Protein AF-A0A9P1KEX0-F1 (afdb_monomer)

Sequence (94 aa):
MSKTWYAILTTYMILFFATGYINFFSNNYFAKTPENIAQITRDYDSPEKMNWVAELLLEDAQTYQDENNIASQSFNIVLGSIVSFLSATVKQKQ

Radius of gyration: 21.23 Å; Cα contacts (8 Å, |Δi|>4): 50; chains: 1; bounding box: 40×15×69 Å

Solvent-accessible surface area (backbone atoms only — not comparable to full-atom values): 5169 Å² total; per-residue (Å²): 134,58,74,66,54,54,52,55,51,48,54,49,49,54,52,37,52,54,25,42,45,45,44,73,69,63,64,70,67,68,60,66,36,69,67,46,51,50,59,74,37,67,80,52,94,40,73,67,60,30,52,52,53,46,50,53,41,50,51,51,33,49,51,54,49,51,51,38,51,51,23,46,54,51,27,51,53,42,51,53,50,50,53,51,53,52,50,53,55,54,60,74,74,110

Organism: NCBI:txid376219

Structure (mmCIF, N/CA/C/O b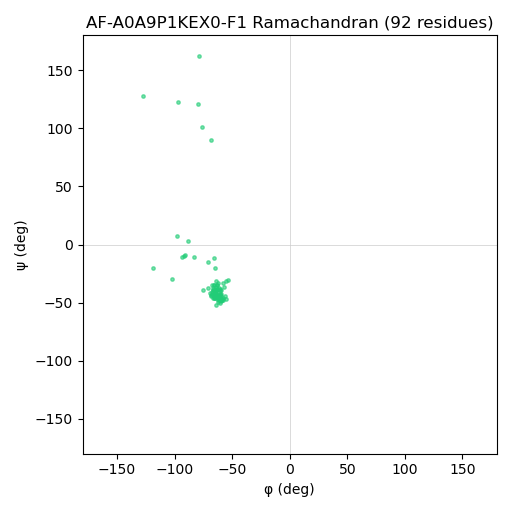ackbone):
data_AF-A0A9P1KEX0-F1
#
_entry.id   AF-A0A9P1KEX0-F1
#
loop_
_atom_site.group_PDB
_atom_site.id
_atom_site.type_symbol
_atom_site.label_atom_id
_atom_site.label_alt_id
_atom_site.label_comp_id
_atom_site.label_asym_id
_atom_site.label_entity_id
_atom_site.label_seq_id
_atom_site.pdbx_PDB_ins_code
_atom_site.Cartn_x
_atom_site.Cartn_y
_atom_site.Cartn_z
_atom_site.occupancy
_atom_site.B_iso_or_equiv
_atom_site.auth_seq_id
_atom_site.auth_comp_id
_atom_site.auth_asym_id
_atom_site.auth_atom_id
_atom_site.pdbx_PDB_model_num
ATOM 1 N N . MET A 1 1 ? -19.681 -2.080 24.278 1.00 72.69 1 MET A N 1
ATOM 2 C CA . MET A 1 1 ? -19.035 -1.115 23.358 1.00 72.69 1 MET A CA 1
ATOM 3 C C . MET A 1 1 ? -20.108 -0.278 22.695 1.00 72.69 1 MET A C 1
ATOM 5 O O . MET A 1 1 ? -21.191 -0.804 22.468 1.00 72.69 1 MET A O 1
ATOM 9 N N 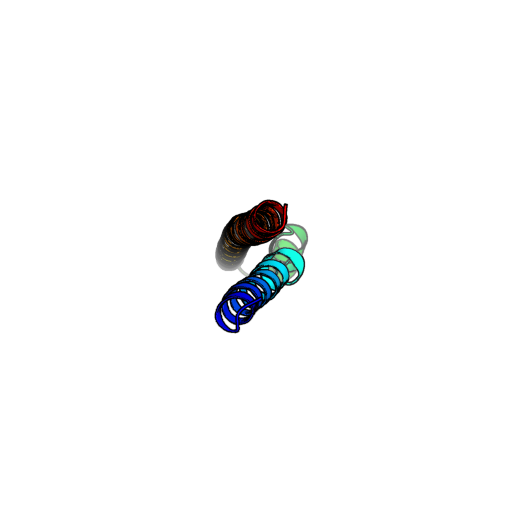. SER A 1 2 ? -19.843 1.001 22.422 1.00 85.88 2 SER A N 1
ATOM 10 C CA . SER A 1 2 ? -20.805 1.894 21.760 1.00 85.88 2 SER A CA 1
ATOM 11 C C . SER A 1 2 ? -20.846 1.662 20.243 1.00 85.88 2 SER A C 1
ATOM 13 O O . SER A 1 2 ? -19.914 1.104 19.667 1.00 85.88 2 SER A O 1
ATOM 15 N N . LYS A 1 3 ? -21.907 2.132 19.573 1.00 89.69 3 LYS A N 1
ATOM 16 C CA . LYS A 1 3 ? -22.004 2.115 18.099 1.00 89.69 3 LYS A CA 1
ATOM 17 C C . LYS A 1 3 ? -20.829 2.855 17.441 1.00 89.69 3 LYS A C 1
ATOM 19 O O . LYS A 1 3 ? -20.294 2.391 16.442 1.00 89.69 3 LYS A O 1
ATOM 24 N N . THR A 1 4 ? -20.378 3.948 18.057 1.00 90.25 4 THR A N 1
ATOM 25 C CA . THR A 1 4 ? -19.208 4.725 17.627 1.00 90.25 4 THR A CA 1
ATOM 26 C C . THR A 1 4 ? -17.925 3.896 17.634 1.00 90.25 4 THR A C 1
ATOM 28 O O . THR A 1 4 ? -17.125 4.011 16.714 1.00 90.25 4 THR A O 1
ATOM 31 N N . TRP A 1 5 ? -17.744 3.013 18.622 1.00 91.19 5 TRP A N 1
ATOM 32 C CA . TRP A 1 5 ? -16.571 2.137 18.695 1.00 91.19 5 TRP A CA 1
ATOM 33 C C . TRP A 1 5 ? -16.492 1.196 17.487 1.00 91.19 5 TRP A C 1
ATOM 35 O O . TRP A 1 5 ? -15.447 1.082 16.852 1.00 91.19 5 TRP A O 1
ATOM 45 N N . TYR A 1 6 ? -17.619 0.572 17.128 1.00 91.06 6 TYR A N 1
ATOM 46 C CA . TYR A 1 6 ? -17.687 -0.308 15.960 1.00 91.06 6 TYR A CA 1
ATOM 47 C C . TYR A 1 6 ? -17.513 0.453 14.646 1.00 91.06 6 TYR A C 1
ATOM 49 O O . TYR A 1 6 ? -16.886 -0.074 13.731 1.00 91.06 6 TYR A O 1
ATOM 57 N N . ALA A 1 7 ? -18.011 1.690 14.554 1.00 93.81 7 ALA A N 1
ATOM 58 C CA . ALA A 1 7 ? -17.787 2.539 13.388 1.00 93.81 7 ALA A CA 1
ATOM 59 C C . ALA A 1 7 ? -16.291 2.844 13.194 1.00 93.81 7 ALA A C 1
ATOM 61 O O . ALA A 1 7 ? -15.768 2.638 12.103 1.00 93.81 7 ALA A O 1
ATOM 62 N N . ILE A 1 8 ? -15.587 3.241 14.263 1.00 92.25 8 ILE A N 1
ATOM 63 C CA . ILE A 1 8 ? -14.139 3.504 14.228 1.00 92.25 8 ILE A CA 1
ATOM 64 C C . ILE A 1 8 ? -13.366 2.242 13.827 1.00 92.25 8 ILE A C 1
ATOM 66 O O . ILE A 1 8 ? -12.529 2.295 12.927 1.00 92.25 8 ILE A O 1
ATOM 70 N N . LEU A 1 9 ? -13.678 1.095 14.444 1.00 92.69 9 LEU A N 1
ATOM 71 C CA . LEU A 1 9 ? -13.035 -0.172 14.095 1.00 92.69 9 LEU A CA 1
ATOM 72 C C . LEU A 1 9 ? -13.267 -0.529 12.622 1.00 92.69 9 LEU A C 1
ATOM 74 O O . LEU A 1 9 ? -12.329 -0.912 11.934 1.00 92.69 9 LEU A O 1
ATOM 78 N N . THR A 1 10 ? -14.496 -0.376 12.129 1.00 94.25 10 THR A N 1
ATOM 79 C CA . THR A 1 10 ? -14.843 -0.692 10.735 1.00 94.25 10 THR A CA 1
ATOM 80 C C . THR A 1 10 ? -14.049 0.172 9.760 1.00 94.25 10 THR A C 1
ATOM 82 O O . THR A 1 10 ? -13.484 -0.362 8.809 1.00 94.25 10 THR A O 1
ATOM 85 N N . THR A 1 11 ? -13.926 1.477 10.021 1.00 94.62 11 THR A N 1
ATOM 86 C CA . THR A 1 11 ? -13.095 2.377 9.208 1.00 94.62 11 THR A CA 1
ATOM 87 C C . THR A 1 11 ? -11.645 1.909 9.167 1.00 94.62 11 THR A C 1
ATOM 89 O O . THR A 1 11 ? -11.062 1.819 8.086 1.00 94.62 11 THR A O 1
ATOM 92 N N . TYR A 1 12 ? -11.066 1.549 10.316 1.00 93.94 12 TYR A N 1
ATOM 93 C CA . TYR A 1 12 ? -9.701 1.034 10.338 1.00 93.94 12 TYR A CA 1
ATOM 94 C C . TYR A 1 12 ? -9.553 -0.293 9.593 1.00 93.94 12 TYR A C 1
ATOM 96 O O . TYR A 1 12 ? -8.569 -0.465 8.880 1.00 93.94 12 TYR A O 1
ATOM 104 N N . MET A 1 13 ? -10.522 -1.205 9.698 1.00 94.81 13 MET A N 1
ATOM 105 C CA . MET A 1 13 ? -10.486 -2.471 8.960 1.00 94.81 13 MET A CA 1
ATOM 106 C C . MET A 1 13 ? -10.545 -2.245 7.446 1.00 94.81 13 MET A C 1
ATOM 108 O O . MET A 1 13 ? -9.780 -2.869 6.716 1.00 94.81 13 MET A O 1
ATOM 112 N N . ILE A 1 14 ? -11.391 -1.327 6.967 1.00 95.62 14 ILE A N 1
ATOM 113 C CA . ILE A 1 14 ? -11.454 -0.969 5.540 1.00 95.62 14 ILE A CA 1
ATOM 114 C C . ILE A 1 14 ? -10.095 -0.442 5.065 1.00 95.62 14 ILE A C 1
ATOM 116 O O . ILE A 1 14 ? -9.568 -0.917 4.060 1.00 95.62 14 ILE A O 1
ATOM 120 N N . LEU A 1 15 ? -9.500 0.494 5.810 1.00 93.50 15 LEU A N 1
ATOM 121 C CA . LEU A 1 15 ? -8.184 1.048 5.482 1.00 93.50 15 LEU A CA 1
ATOM 122 C C . LEU A 1 15 ? -7.082 -0.019 5.525 1.00 93.50 15 LEU A C 1
ATOM 124 O O . LEU A 1 15 ? -6.195 -0.019 4.673 1.00 93.50 15 LEU A O 1
ATOM 128 N N . PHE A 1 16 ? -7.150 -0.950 6.477 1.00 93.69 16 PHE A N 1
ATOM 129 C CA . PHE A 1 16 ? -6.189 -2.041 6.626 1.00 93.69 16 PHE A CA 1
ATOM 130 C C . PHE A 1 16 ? -6.231 -2.989 5.428 1.00 93.69 16 PHE A C 1
ATOM 132 O O . PHE A 1 16 ? -5.188 -3.317 4.866 1.00 93.69 16 PHE A O 1
ATOM 139 N N . PHE A 1 17 ? -7.430 -3.383 4.992 1.00 92.44 17 PHE A N 1
ATOM 140 C CA . PHE A 1 17 ? -7.581 -4.235 3.816 1.00 92.44 17 PHE A CA 1
ATOM 141 C C . PHE A 1 17 ? -7.186 -3.517 2.527 1.00 92.44 17 PHE A C 1
ATOM 143 O O . PHE A 1 17 ? -6.506 -4.119 1.704 1.00 92.44 17 PHE A O 1
ATOM 150 N N . ALA A 1 18 ? -7.548 -2.242 2.358 1.00 89.75 18 ALA A N 1
ATOM 151 C CA . ALA A 1 18 ? -7.185 -1.478 1.166 1.00 89.75 18 ALA A CA 1
ATOM 152 C C . ALA A 1 18 ? -5.661 -1.302 1.040 1.00 89.75 18 ALA A C 1
ATOM 154 O O . ALA A 1 18 ? -5.074 -1.656 0.019 1.00 89.75 18 ALA A O 1
ATOM 155 N N . THR A 1 19 ? -5.007 -0.813 2.098 1.00 89.25 19 THR A N 1
ATOM 156 C CA . THR A 1 19 ? -3.548 -0.605 2.106 1.00 89.25 19 THR A CA 1
ATOM 157 C C . THR A 1 19 ? -2.779 -1.922 2.041 1.00 89.25 19 THR A C 1
ATOM 159 O O . THR A 1 19 ? -1.796 -2.018 1.310 1.00 89.25 19 THR A O 1
ATOM 162 N N . GLY A 1 20 ? -3.256 -2.962 2.732 1.00 87.00 20 GLY A N 1
ATOM 163 C CA . GLY A 1 20 ? -2.680 -4.302 2.665 1.00 87.00 20 GLY A CA 1
ATOM 164 C C . GLY A 1 20 ? -2.804 -4.913 1.271 1.00 87.00 20 GLY A C 1
ATOM 165 O O . GLY A 1 20 ? -1.830 -5.453 0.754 1.00 87.00 20 GLY A O 1
ATOM 166 N N . TYR A 1 21 ? -3.964 -4.785 0.623 1.00 86.25 21 TYR A N 1
ATOM 167 C CA . TYR A 1 21 ? -4.157 -5.297 -0.731 1.00 86.25 21 TYR A CA 1
ATOM 168 C C . TYR A 1 21 ? -3.167 -4.667 -1.715 1.00 86.25 21 TYR A C 1
ATOM 170 O O . TYR A 1 21 ? -2.489 -5.384 -2.447 1.00 86.25 21 TYR A O 1
ATOM 178 N N . ILE A 1 22 ? -3.023 -3.340 -1.682 1.00 82.69 22 ILE A N 1
ATOM 179 C CA . ILE A 1 22 ? -2.083 -2.633 -2.559 1.00 82.69 22 ILE A CA 1
ATOM 180 C C . ILE A 1 22 ? -0.644 -3.080 -2.269 1.00 82.69 22 ILE A C 1
ATOM 182 O O . ILE A 1 22 ? 0.060 -3.493 -3.186 1.00 82.69 22 ILE A O 1
ATOM 186 N N . ASN A 1 23 ? -0.240 -3.088 -0.995 1.00 82.81 23 ASN A N 1
ATOM 187 C CA . ASN A 1 23 ? 1.124 -3.418 -0.578 1.00 82.81 23 ASN A CA 1
ATOM 188 C C . ASN A 1 23 ? 1.553 -4.862 -0.913 1.00 82.81 23 ASN A C 1
ATOM 190 O O . ASN A 1 23 ? 2.723 -5.113 -1.195 1.00 82.81 23 ASN A O 1
ATOM 194 N N . PHE A 1 24 ? 0.631 -5.828 -0.851 1.00 81.69 24 PHE A N 1
ATOM 195 C CA . PHE A 1 24 ? 0.962 -7.246 -1.040 1.00 81.69 24 PHE A CA 1
ATOM 196 C C . PHE A 1 24 ? 0.599 -7.796 -2.425 1.00 81.69 24 PHE A C 1
ATOM 198 O O . PHE A 1 24 ? 1.274 -8.711 -2.891 1.00 81.69 24 PHE A O 1
ATOM 205 N N . PHE A 1 25 ? -0.434 -7.265 -3.087 1.00 77.75 25 PHE A N 1
ATOM 206 C CA . PHE A 1 25 ? -0.987 -7.854 -4.315 1.00 77.75 25 PHE A CA 1
ATOM 207 C C . PHE A 1 25 ? -0.913 -6.945 -5.544 1.00 77.75 25 PHE A C 1
ATOM 209 O O . PHE A 1 25 ? -0.963 -7.457 -6.658 1.00 77.75 25 PHE A O 1
ATOM 216 N N . SER A 1 26 ? -0.760 -5.627 -5.383 1.00 69.50 26 SER A N 1
ATOM 217 C CA . SER A 1 26 ? -0.671 -4.694 -6.521 1.00 69.50 26 SER A CA 1
ATOM 218 C C . SER A 1 26 ? 0.757 -4.493 -7.045 1.00 69.50 26 SER A C 1
ATOM 220 O O . SER A 1 26 ? 0.983 -3.683 -7.942 1.00 69.50 26 SER A O 1
AT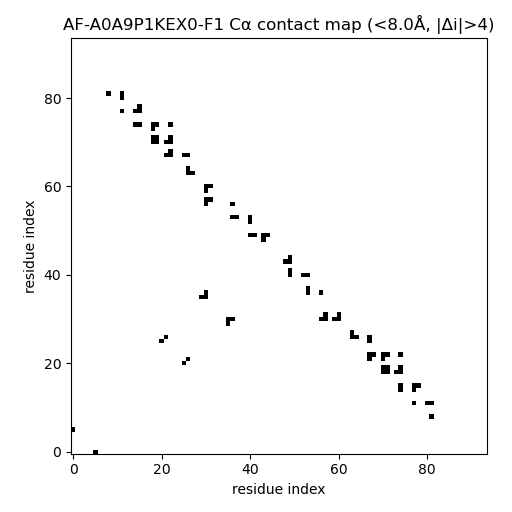OM 222 N N . ASN A 1 27 ? 1.743 -5.203 -6.492 1.00 61.50 27 ASN A N 1
ATOM 223 C CA . ASN A 1 27 ? 3.139 -5.017 -6.862 1.00 61.50 27 ASN A CA 1
ATOM 224 C C . ASN A 1 27 ? 3.412 -5.677 -8.228 1.00 61.50 27 ASN A C 1
ATOM 226 O O . ASN A 1 27 ? 3.561 -6.896 -8.331 1.00 61.50 27 ASN A O 1
ATOM 230 N N . ASN A 1 28 ? 3.468 -4.865 -9.287 1.00 57.88 28 ASN A N 1
ATOM 231 C CA . ASN A 1 28 ? 3.795 -5.301 -10.643 1.00 57.88 28 ASN A CA 1
ATOM 232 C C . ASN A 1 28 ? 5.266 -5.744 -10.723 1.00 57.88 28 ASN A C 1
ATOM 234 O O . ASN A 1 28 ? 6.171 -4.962 -11.009 1.00 57.88 28 ASN A O 1
ATOM 238 N N . TYR A 1 29 ? 5.511 -7.032 -10.478 1.00 55.03 29 TYR A N 1
ATOM 239 C CA . TYR A 1 29 ? 6.831 -7.660 -10.620 1.00 55.03 29 TYR A CA 1
ATOM 240 C C . TYR A 1 29 ? 7.318 -7.670 -12.084 1.00 55.03 29 TYR A C 1
ATOM 242 O O . TYR A 1 29 ? 8.513 -7.770 -12.348 1.00 55.03 29 TYR A O 1
ATOM 250 N N . PHE A 1 30 ? 6.391 -7.529 -13.040 1.00 52.19 30 PHE A N 1
ATOM 251 C CA . PHE A 1 30 ? 6.639 -7.701 -14.471 1.00 52.19 30 PHE A CA 1
ATOM 252 C C . PHE A 1 30 ? 7.480 -6.575 -15.096 1.00 52.19 30 PHE A C 1
ATOM 254 O O . PHE A 1 30 ? 8.338 -6.855 -15.926 1.00 52.19 30 PHE A O 1
ATOM 261 N N . ALA A 1 31 ? 7.294 -5.321 -14.669 1.00 51.91 31 ALA A N 1
ATOM 262 C CA . ALA A 1 31 ? 8.023 -4.165 -15.212 1.00 51.91 31 ALA A CA 1
ATOM 263 C C . ALA A 1 31 ? 9.414 -3.954 -14.579 1.00 51.91 31 ALA A C 1
ATOM 265 O O . ALA A 1 31 ? 10.206 -3.158 -15.069 1.00 51.91 31 ALA A O 1
ATOM 266 N N . LYS A 1 32 ? 9.731 -4.663 -13.486 1.00 54.56 32 LYS A N 1
ATOM 267 C CA . LYS A 1 32 ? 10.937 -4.413 -12.673 1.00 54.56 32 LYS A CA 1
ATOM 268 C C . LYS A 1 32 ? 12.159 -5.239 -13.080 1.00 54.56 32 LYS A C 1
ATOM 270 O O . LYS A 1 32 ? 13.244 -5.005 -12.555 1.00 54.56 32 LYS A O 1
ATOM 275 N N . THR A 1 33 ? 12.009 -6.223 -13.966 1.00 64.44 33 THR A N 1
ATOM 276 C CA . THR A 1 33 ? 13.101 -7.137 -14.329 1.00 64.44 33 THR A CA 1
ATOM 277 C C . THR A 1 33 ? 13.785 -6.672 -15.618 1.00 64.44 33 THR A C 1
ATOM 279 O O . THR A 1 33 ? 13.116 -6.583 -16.650 1.00 64.44 33 THR A O 1
ATOM 282 N N . PRO A 1 34 ? 15.110 -6.422 -15.610 1.00 65.81 34 PRO A N 1
ATOM 283 C CA . PRO A 1 34 ? 15.863 -6.044 -16.809 1.00 65.81 34 PRO A CA 1
ATOM 284 C C . PRO A 1 34 ? 15.675 -7.022 -17.977 1.00 65.81 34 PRO A C 1
ATOM 286 O O . PRO A 1 34 ? 15.680 -6.615 -19.133 1.00 65.81 34 PRO A O 1
ATOM 289 N N . GLU A 1 35 ? 15.449 -8.304 -17.680 1.00 67.88 35 GLU A N 1
ATOM 290 C CA . GLU A 1 35 ? 15.161 -9.343 -18.673 1.00 67.88 35 GLU A CA 1
ATOM 291 C C . GLU A 1 35 ? 13.827 -9.134 -19.401 1.00 67.88 35 GLU A C 1
ATOM 293 O O . GLU A 1 35 ? 13.748 -9.388 -20.602 1.00 67.88 35 GLU A O 1
ATOM 298 N N . ASN A 1 36 ? 12.801 -8.615 -18.721 1.00 69.56 36 ASN A N 1
ATOM 299 C CA . ASN A 1 36 ? 11.506 -8.320 -19.339 1.00 69.56 36 ASN A CA 1
ATOM 300 C C . ASN A 1 36 ? 11.584 -7.051 -20.190 1.00 69.56 36 ASN A C 1
ATOM 302 O O . ASN A 1 36 ? 11.045 -7.022 -21.293 1.00 69.56 36 ASN A O 1
ATOM 306 N N . ILE A 1 37 ? 12.317 -6.034 -19.725 1.00 69.38 37 ILE A N 1
ATOM 307 C CA . ILE A 1 37 ? 12.608 -4.830 -20.517 1.00 69.38 37 ILE A CA 1
ATOM 308 C C . ILE A 1 37 ? 13.372 -5.222 -21.787 1.00 69.38 37 ILE A C 1
ATOM 310 O O . ILE A 1 37 ? 13.003 -4.808 -22.885 1.00 69.38 37 ILE A O 1
ATOM 314 N N . ALA A 1 38 ? 14.388 -6.080 -21.666 1.00 70.94 38 ALA A N 1
ATOM 315 C CA . ALA A 1 38 ? 15.143 -6.599 -22.801 1.00 70.94 38 ALA A CA 1
ATOM 316 C C . ALA A 1 38 ? 14.281 -7.448 -23.751 1.00 70.94 38 ALA A C 1
ATOM 318 O O . ALA A 1 38 ? 14.461 -7.365 -24.961 1.00 70.94 38 ALA A O 1
ATOM 319 N N . GLN A 1 39 ? 13.325 -8.236 -23.244 1.00 76.31 39 GLN A N 1
ATOM 320 C CA . GLN A 1 39 ? 12.378 -8.976 -24.087 1.00 76.31 39 GLN A CA 1
ATOM 321 C C . GLN A 1 39 ? 11.424 -8.055 -24.849 1.00 76.31 39 GLN A C 1
ATOM 323 O O . GLN A 1 39 ? 11.245 -8.248 -26.047 1.00 76.31 39 GLN A O 1
ATOM 328 N N . ILE A 1 40 ? 10.838 -7.057 -24.181 1.00 73.62 40 ILE A N 1
ATOM 329 C CA . ILE A 1 40 ? 9.919 -6.091 -24.804 1.00 73.62 40 ILE A CA 1
ATOM 330 C C . ILE A 1 40 ? 10.649 -5.274 -25.869 1.00 73.62 40 ILE A C 1
ATOM 332 O O . ILE A 1 40 ? 10.072 -4.932 -26.898 1.00 73.62 40 ILE A O 1
ATOM 336 N N . THR A 1 41 ? 11.926 -4.971 -25.631 1.00 73.38 41 THR A N 1
ATOM 337 C CA . THR A 1 41 ? 12.694 -4.092 -26.509 1.00 73.38 41 THR A CA 1
ATOM 338 C C . THR A 1 41 ? 13.449 -4.804 -27.634 1.00 73.38 41 THR A C 1
ATOM 340 O O . THR A 1 41 ? 13.936 -4.148 -28.554 1.00 73.38 41 THR A O 1
ATOM 343 N N . ARG A 1 42 ? 13.502 -6.142 -27.608 1.00 73.62 42 ARG A N 1
ATOM 344 C CA . ARG A 1 42 ? 14.288 -6.980 -28.528 1.00 73.62 42 ARG A CA 1
ATOM 345 C C . ARG A 1 42 ? 13.949 -6.788 -30.008 1.00 73.62 42 ARG A C 1
ATOM 347 O O . ARG A 1 42 ? 14.839 -6.921 -30.844 1.00 73.62 42 ARG A O 1
ATOM 354 N N . ASP A 1 43 ? 12.690 -6.493 -30.313 1.00 75.25 43 ASP A N 1
ATOM 355 C CA . ASP A 1 43 ? 12.179 -6.430 -31.685 1.00 75.25 43 ASP A CA 1
ATOM 356 C C . ASP A 1 43 ? 12.135 -4.994 -32.246 1.00 75.25 43 ASP A C 1
ATOM 358 O O . ASP A 1 43 ? 11.595 -4.770 -33.328 1.00 75.25 43 ASP A O 1
ATOM 362 N N . TYR A 1 44 ? 12.686 -3.994 -31.541 1.00 75.69 44 TYR A N 1
ATOM 363 C CA . TYR A 1 44 ? 12.749 -2.633 -32.081 1.00 75.69 44 TYR A CA 1
ATOM 364 C C . TYR A 1 44 ? 13.901 -2.469 -33.076 1.00 75.69 44 TYR A C 1
ATOM 366 O O . TYR A 1 44 ? 15.075 -2.550 -32.728 1.00 75.69 44 TYR A O 1
ATOM 374 N N . ASP A 1 45 ? 13.548 -2.099 -34.306 1.00 75.56 45 ASP A N 1
ATOM 375 C CA . ASP A 1 45 ? 14.482 -1.906 -35.426 1.00 75.56 45 ASP A CA 1
ATOM 376 C C . ASP A 1 45 ? 15.471 -0.734 -35.251 1.00 75.56 45 ASP A C 1
ATOM 378 O O . ASP A 1 45 ? 16.405 -0.581 -36.039 1.00 75.56 45 ASP A O 1
ATOM 382 N N . SER A 1 46 ? 15.256 0.139 -34.259 1.00 82.12 46 SER A N 1
ATOM 383 C CA . SER A 1 46 ? 16.076 1.332 -34.017 1.00 82.12 46 SER A CA 1
ATOM 384 C C . SER A 1 46 ? 16.563 1.388 -32.566 1.00 82.12 46 SER A C 1
ATOM 386 O O . SER A 1 46 ? 15.726 1.382 -31.658 1.00 82.12 46 SER A O 1
ATOM 388 N N . PRO A 1 47 ? 17.882 1.551 -32.331 1.00 79.88 47 PRO A N 1
ATOM 389 C CA . PRO A 1 47 ? 18.449 1.752 -30.995 1.00 79.88 47 PRO A CA 1
ATOM 390 C C . PRO A 1 47 ? 17.835 2.938 -30.241 1.00 79.88 47 PRO A C 1
ATOM 392 O O . PRO A 1 47 ? 17.713 2.903 -29.021 1.00 79.88 47 PRO A O 1
ATOM 395 N N . GLU A 1 48 ? 17.414 3.981 -30.960 1.00 82.50 48 GLU A N 1
ATOM 396 C CA . GLU A 1 48 ? 16.785 5.168 -30.373 1.00 82.50 48 GLU A CA 1
ATOM 397 C C . GLU A 1 48 ? 15.397 4.844 -29.803 1.00 82.50 48 GLU A C 1
ATOM 399 O O . GLU A 1 48 ? 15.084 5.210 -28.672 1.00 82.50 48 GLU A O 1
ATOM 404 N N . LYS A 1 49 ? 14.591 4.067 -30.541 1.00 79.50 49 LYS A N 1
ATOM 405 C CA . LYS A 1 49 ? 13.288 3.580 -30.058 1.00 79.50 49 LYS A CA 1
ATOM 406 C C . LYS A 1 49 ? 13.456 2.611 -28.892 1.00 79.50 49 LYS A C 1
ATOM 408 O O . LYS A 1 49 ? 12.686 2.666 -27.941 1.00 79.50 49 LYS A O 1
ATOM 413 N N . MET A 1 50 ? 14.475 1.757 -28.965 1.00 81.56 50 MET A N 1
ATOM 414 C CA . MET A 1 50 ? 14.809 0.797 -27.917 1.00 81.56 50 MET A CA 1
ATOM 415 C C . MET A 1 50 ? 15.131 1.506 -26.594 1.00 81.56 50 MET A C 1
ATOM 417 O O . MET A 1 50 ? 14.568 1.157 -25.560 1.00 81.56 50 MET A O 1
ATOM 421 N N . ASN A 1 51 ? 15.975 2.542 -26.645 1.00 83.75 51 ASN A N 1
ATOM 422 C CA . ASN A 1 51 ? 16.340 3.341 -25.476 1.00 83.75 51 ASN A CA 1
ATOM 423 C C . ASN A 1 51 ? 15.145 4.107 -24.903 1.00 83.75 51 ASN A C 1
ATOM 425 O O . ASN A 1 51 ? 14.956 4.099 -23.692 1.00 83.75 51 ASN A O 1
ATOM 429 N N . TRP A 1 52 ? 14.316 4.715 -25.756 1.00 84.06 52 TRP A N 1
ATOM 430 C CA . TRP A 1 52 ? 13.138 5.452 -25.298 1.00 84.06 52 TRP A CA 1
ATOM 431 C C . TRP A 1 52 ? 12.114 4.547 -24.597 1.00 84.06 52 TRP A C 1
ATOM 433 O O . TRP A 1 52 ? 11.614 4.879 -23.526 1.00 84.06 52 TRP A O 1
ATOM 443 N N . VAL A 1 53 ? 11.838 3.364 -25.155 1.00 83.19 53 VAL A N 1
ATOM 444 C CA . VAL A 1 53 ? 10.931 2.392 -24.521 1.00 83.19 53 VAL A CA 1
ATOM 445 C C . VAL A 1 53 ? 11.527 1.844 -23.224 1.00 83.19 53 VAL A C 1
ATOM 447 O O . VAL A 1 53 ? 10.802 1.677 -22.246 1.00 83.19 53 VAL A O 1
ATOM 450 N N . ALA A 1 54 ? 12.837 1.593 -23.182 1.00 80.44 54 ALA A N 1
ATOM 451 C CA . ALA A 1 54 ? 13.506 1.176 -21.954 1.00 80.44 54 ALA A CA 1
ATOM 452 C C . ALA A 1 54 ? 13.415 2.245 -20.850 1.00 80.44 54 ALA A C 1
ATOM 454 O O . ALA A 1 54 ? 13.192 1.895 -19.694 1.00 80.44 54 ALA A O 1
ATOM 455 N N . GLU A 1 55 ? 13.543 3.528 -21.198 1.00 84.69 55 GLU A N 1
ATOM 456 C CA . GLU A 1 55 ? 13.407 4.649 -20.261 1.00 84.69 55 GLU A CA 1
ATOM 457 C C . GLU A 1 55 ? 11.985 4.748 -19.693 1.00 84.69 55 GLU A C 1
ATOM 459 O O . GLU A 1 55 ? 11.827 4.798 -18.475 1.00 84.69 55 GLU A O 1
ATOM 464 N N . LEU A 1 56 ? 10.955 4.646 -20.541 1.00 83.75 56 LEU A N 1
ATOM 465 C CA . LEU A 1 56 ? 9.555 4.619 -20.095 1.00 83.75 56 LEU A CA 1
ATOM 466 C C . LEU A 1 56 ? 9.261 3.443 -19.155 1.00 83.75 56 LEU A C 1
ATOM 468 O O . LEU A 1 56 ? 8.601 3.605 -18.132 1.00 83.75 56 LEU A O 1
ATOM 472 N N . LEU A 1 57 ? 9.776 2.253 -19.473 1.00 81.31 57 LEU A N 1
ATOM 473 C CA . LEU A 1 57 ? 9.592 1.072 -18.626 1.00 81.31 57 LEU A CA 1
ATOM 474 C C . LEU A 1 57 ? 10.297 1.218 -17.270 1.00 81.31 57 LEU A C 1
ATOM 476 O O . LEU A 1 57 ? 9.788 0.730 -16.259 1.00 81.31 57 LEU A O 1
ATOM 480 N N . LEU A 1 58 ? 11.455 1.883 -17.234 1.00 82.44 58 LEU A N 1
ATOM 481 C CA . LEU A 1 58 ? 12.167 2.190 -15.993 1.00 82.44 58 LEU A CA 1
ATOM 482 C C . LEU A 1 58 ? 11.420 3.22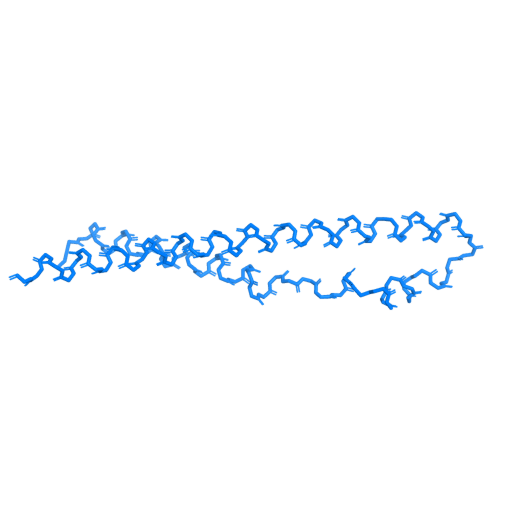9 -15.146 1.00 82.44 58 LEU A C 1
ATOM 484 O O . LEU A 1 58 ? 11.331 3.053 -13.929 1.00 82.44 58 LEU A O 1
ATOM 488 N N . GLU A 1 59 ? 10.868 4.270 -15.770 1.00 83.88 59 GLU A N 1
ATOM 489 C CA . GLU A 1 59 ? 10.051 5.290 -15.099 1.00 83.88 59 GLU A CA 1
ATOM 490 C C . GLU A 1 59 ? 8.779 4.679 -14.491 1.00 83.88 59 GLU A C 1
ATOM 492 O O . GLU A 1 59 ? 8.476 4.898 -13.312 1.00 83.88 59 GLU A O 1
ATOM 497 N N . ASP A 1 60 ? 8.084 3.823 -15.245 1.00 80.19 60 ASP A N 1
ATOM 498 C CA . ASP A 1 60 ? 6.937 3.063 -14.744 1.00 80.19 60 ASP A CA 1
ATOM 499 C C . ASP A 1 60 ? 7.349 2.178 -13.558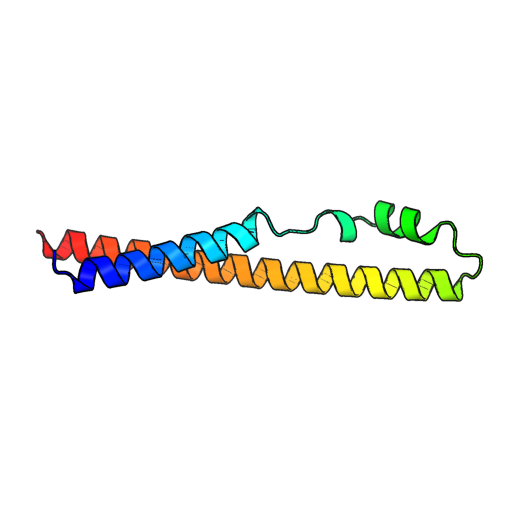 1.00 80.19 60 ASP 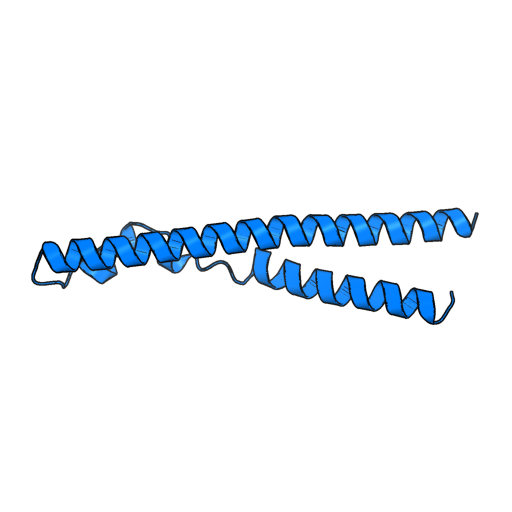A C 1
ATOM 501 O O . ASP A 1 60 ? 6.695 2.172 -12.511 1.00 80.19 60 ASP A O 1
ATOM 505 N N . ALA A 1 61 ? 8.464 1.449 -13.675 1.00 79.25 61 ALA A N 1
ATOM 506 C CA . ALA A 1 61 ? 8.966 0.583 -12.611 1.00 79.25 61 ALA A CA 1
ATOM 507 C C . ALA A 1 61 ? 9.284 1.351 -11.315 1.00 79.25 61 ALA A C 1
ATOM 509 O O . ALA A 1 61 ? 8.989 0.843 -10.222 1.00 79.25 61 ALA A O 1
ATOM 510 N N . GLN A 1 62 ? 9.854 2.555 -11.427 1.00 82.06 62 GLN A N 1
ATOM 511 C CA . GLN A 1 62 ? 10.093 3.461 -10.299 1.00 82.06 62 GLN A CA 1
ATOM 512 C C . GLN A 1 62 ? 8.786 3.961 -9.690 1.00 82.06 62 GLN A C 1
ATOM 514 O O . GLN A 1 62 ? 8.612 3.853 -8.476 1.00 82.06 62 GLN A O 1
ATOM 519 N N . THR A 1 63 ? 7.833 4.392 -10.513 1.00 82.12 63 THR A N 1
ATOM 520 C CA . THR A 1 63 ? 6.506 4.828 -10.053 1.00 82.12 63 THR A CA 1
ATOM 521 C C . THR A 1 63 ? 5.818 3.732 -9.235 1.00 82.12 63 THR A C 1
ATOM 523 O O . THR A 1 63 ? 5.391 3.968 -8.104 1.00 82.12 63 THR A O 1
ATOM 526 N N . TYR A 1 64 ? 5.816 2.487 -9.722 1.00 77.81 64 TYR A N 1
ATOM 527 C CA . TYR A 1 64 ? 5.273 1.348 -8.972 1.00 77.81 64 TYR A CA 1
ATOM 528 C C . TYR A 1 64 ? 6.046 1.040 -7.684 1.00 77.81 64 TYR A C 1
ATOM 530 O O . TYR A 1 64 ? 5.485 0.501 -6.726 1.00 77.81 64 TYR A O 1
ATOM 538 N N . GLN A 1 65 ? 7.357 1.283 -7.646 1.00 80.81 65 GLN A N 1
ATOM 539 C CA . GLN A 1 65 ? 8.141 1.121 -6.423 1.00 80.81 65 GLN A CA 1
ATOM 540 C C . GLN A 1 65 ? 7.748 2.165 -5.374 1.00 80.81 65 GLN A C 1
ATOM 542 O O . GLN A 1 65 ? 7.575 1.803 -4.207 1.00 80.81 65 GLN A O 1
ATOM 547 N N . ASP A 1 66 ? 7.552 3.412 -5.784 1.00 84.75 66 ASP A N 1
ATOM 548 C CA . ASP A 1 66 ? 7.128 4.493 -4.901 1.00 84.75 66 ASP A CA 1
ATOM 549 C C . ASP A 1 66 ? 5.706 4.279 -4.381 1.00 84.75 66 ASP A C 1
ATOM 551 O O . ASP A 1 66 ? 5.479 4.373 -3.172 1.00 84.75 66 ASP A O 1
ATOM 555 N N . GLU A 1 67 ? 4.770 3.871 -5.239 1.00 83.06 67 GLU A N 1
ATOM 556 C CA . GLU A 1 67 ? 3.420 3.476 -4.822 1.00 83.06 67 GLU A CA 1
ATOM 557 C C . GLU A 1 67 ? 3.451 2.355 -3.780 1.00 83.06 67 GLU A C 1
ATOM 559 O O . GLU A 1 67 ? 2.768 2.429 -2.754 1.00 83.06 67 GLU A O 1
ATOM 564 N N . ASN A 1 68 ? 4.287 1.335 -3.991 1.00 81.62 68 ASN A N 1
ATOM 565 C CA . ASN A 1 68 ? 4.416 0.228 -3.050 1.00 81.62 68 ASN A CA 1
ATOM 566 C C . ASN A 1 68 ? 5.036 0.677 -1.714 1.00 81.62 68 ASN A C 1
ATOM 568 O O . ASN A 1 68 ? 4.606 0.240 -0.645 1.00 81.62 68 ASN A O 1
ATOM 572 N N . ASN A 1 69 ? 6.009 1.591 -1.748 1.00 86.12 69 ASN A N 1
ATOM 573 C CA . ASN A 1 69 ? 6.590 2.189 -0.544 1.00 86.12 69 ASN A CA 1
ATOM 574 C C . ASN A 1 69 ? 5.548 3.001 0.241 1.00 86.12 69 ASN A C 1
ATOM 576 O O . ASN A 1 69 ? 5.475 2.886 1.469 1.00 86.12 69 ASN A O 1
ATOM 580 N N . ILE A 1 70 ? 4.725 3.791 -0.453 1.00 88.25 70 ILE A N 1
ATOM 581 C CA . ILE A 1 70 ? 3.626 4.562 0.143 1.00 88.25 70 ILE A CA 1
ATOM 582 C C . ILE A 1 70 ? 2.583 3.617 0.745 1.00 88.25 70 ILE A C 1
ATOM 584 O O . ILE A 1 70 ? 2.144 3.830 1.880 1.00 88.25 70 ILE A O 1
ATOM 588 N N . ALA A 1 71 ? 2.210 2.555 0.031 1.00 84.25 71 ALA A N 1
ATOM 589 C CA . ALA A 1 71 ? 1.263 1.556 0.511 1.00 84.25 71 ALA A CA 1
ATOM 590 C C . ALA A 1 71 ? 1.780 0.842 1.768 1.00 84.25 71 ALA A C 1
ATOM 592 O O . ALA A 1 71 ? 1.035 0.712 2.739 1.00 84.25 71 ALA A O 1
ATOM 593 N N . SER A 1 72 ? 3.060 0.460 1.795 1.00 87.44 72 SER A N 1
ATOM 594 C CA . SER A 1 72 ? 3.718 -0.153 2.957 1.00 87.44 72 SER A CA 1
ATOM 595 C C . SER A 1 72 ? 3.716 0.769 4.179 1.00 87.44 72 SER A C 1
ATOM 597 O O . SER A 1 72 ? 3.321 0.372 5.279 1.00 87.44 72 SER A O 1
ATOM 599 N N . GLN A 1 73 ? 4.097 2.036 3.997 1.00 92.12 73 GLN A N 1
ATOM 600 C CA . GLN A 1 73 ? 4.056 3.036 5.068 1.00 92.12 73 GLN A CA 1
ATOM 601 C C . GLN A 1 73 ? 2.629 3.245 5.584 1.00 92.12 73 GLN A C 1
ATOM 603 O O . GLN A 1 73 ? 2.389 3.199 6.793 1.00 92.12 73 GLN A O 1
ATOM 608 N N . SER A 1 74 ? 1.671 3.403 4.671 1.00 92.81 74 SER A N 1
ATOM 609 C CA . SER A 1 74 ? 0.254 3.579 5.000 1.00 92.81 74 SER A CA 1
ATOM 610 C C . SER A 1 74 ? -0.304 2.374 5.760 1.00 92.81 74 SER A C 1
ATOM 612 O O . SER A 1 74 ? -0.983 2.545 6.772 1.00 92.81 74 SER A O 1
ATOM 614 N N . PHE A 1 75 ? 0.037 1.157 5.334 1.00 92.25 75 PHE A N 1
ATOM 615 C CA . PHE A 1 75 ? -0.348 -0.079 6.010 1.00 92.25 75 PHE A CA 1
ATOM 616 C C . PHE A 1 75 ? 0.167 -0.119 7.453 1.00 92.25 75 PHE A C 1
ATOM 618 O O . PHE A 1 75 ? -0.602 -0.391 8.377 1.00 92.25 75 PHE A O 1
ATOM 625 N N . ASN A 1 76 ? 1.439 0.223 7.669 1.00 92.75 76 ASN A N 1
ATOM 626 C CA . ASN A 1 76 ? 2.038 0.244 9.004 1.00 92.75 76 ASN A CA 1
ATOM 627 C C . ASN A 1 76 ? 1.384 1.287 9.927 1.00 92.75 76 ASN A C 1
ATOM 629 O O . ASN A 1 76 ? 1.144 1.002 11.103 1.00 92.75 76 ASN A O 1
ATOM 633 N N . ILE A 1 77 ? 1.033 2.466 9.403 1.00 94.81 77 ILE A N 1
ATOM 634 C CA . ILE A 1 77 ? 0.301 3.499 10.156 1.00 94.81 77 ILE A CA 1
ATOM 635 C C . ILE A 1 77 ? -1.082 2.986 10.582 1.00 94.81 77 ILE A C 1
ATOM 637 O O . ILE A 1 77 ? -1.478 3.141 11.744 1.00 94.81 77 ILE A O 1
ATOM 641 N N . VAL A 1 78 ? -1.821 2.354 9.666 1.00 94.62 78 VAL A N 1
ATOM 642 C CA . VAL A 1 78 ? -3.155 1.810 9.960 1.00 94.62 78 VAL A CA 1
ATOM 643 C C . VAL A 1 78 ? -3.066 0.666 10.971 1.00 94.62 78 VAL A C 1
ATOM 645 O O . VAL A 1 78 ? -3.822 0.656 11.943 1.00 94.62 78 VAL A O 1
ATOM 648 N N . LEU A 1 79 ? -2.109 -0.251 10.808 1.00 94.00 79 LEU A N 1
ATOM 649 C CA . LEU A 1 79 ? -1.864 -1.340 11.754 1.00 94.00 79 LEU A CA 1
ATOM 650 C C . LEU A 1 79 ? -1.554 -0.802 13.160 1.00 94.00 79 LEU A C 1
ATOM 652 O O . LEU A 1 79 ? -2.169 -1.235 14.136 1.00 94.00 79 LEU A O 1
ATOM 656 N N . GLY A 1 80 ? -0.661 0.186 13.271 1.00 94.81 80 G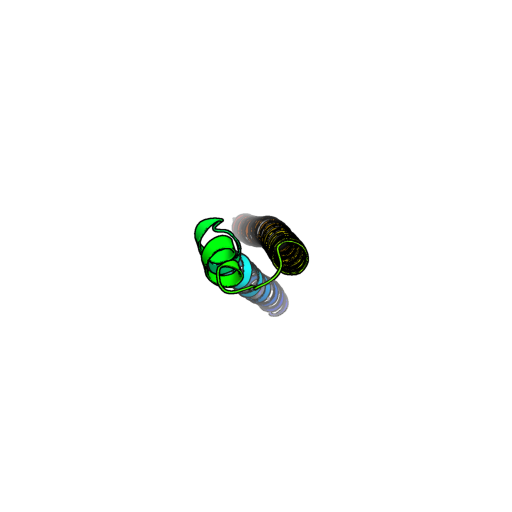LY A N 1
ATOM 657 C CA . GLY A 1 80 ? -0.339 0.834 14.545 1.00 94.81 80 GLY A CA 1
ATOM 658 C C . GLY A 1 80 ? -1.547 1.525 15.185 1.00 94.81 80 GLY A C 1
ATOM 659 O O . GLY A 1 80 ? -1.740 1.446 16.403 1.00 94.81 80 GLY A O 1
ATOM 660 N N . SER A 1 81 ? -2.408 2.136 14.367 1.00 94.44 81 SER A N 1
ATOM 661 C CA . SER A 1 81 ? -3.654 2.767 14.817 1.00 94.44 81 SER A CA 1
ATOM 662 C C . SER A 1 81 ? -4.645 1.739 15.374 1.00 94.44 81 SER A C 1
ATOM 664 O O . SER A 1 81 ? -5.197 1.949 16.455 1.00 94.44 81 SER A O 1
ATOM 666 N N . ILE A 1 82 ? -4.813 0.594 14.699 1.00 94.44 82 ILE A N 1
ATOM 667 C CA . ILE A 1 82 ? -5.653 -0.522 15.169 1.00 94.44 82 ILE A CA 1
ATOM 668 C C . ILE A 1 82 ? -5.134 -1.058 16.503 1.00 94.44 82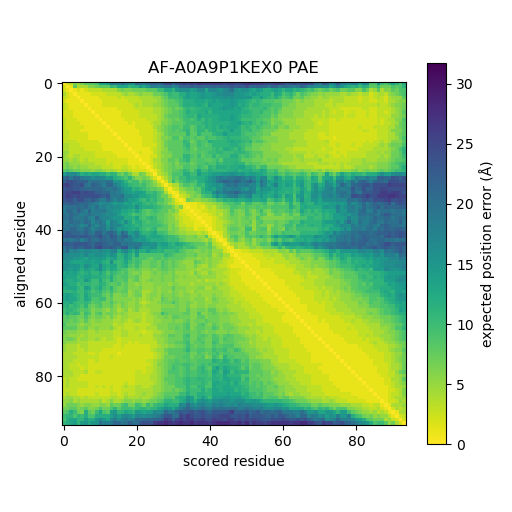 ILE A C 1
ATOM 670 O O . ILE A 1 82 ? -5.902 -1.173 17.460 1.00 94.44 82 ILE A O 1
ATOM 674 N N . VAL A 1 83 ? -3.835 -1.355 16.592 1.00 93.94 83 VAL A N 1
ATOM 675 C CA . VAL A 1 83 ? -3.220 -1.894 17.815 1.00 93.94 83 VAL A CA 1
ATOM 676 C C . VAL A 1 83 ? -3.380 -0.919 18.980 1.00 93.94 83 VAL A C 1
ATOM 678 O O . VAL A 1 83 ? -3.755 -1.331 20.081 1.00 93.94 83 VAL A O 1
ATOM 681 N N . SER A 1 84 ? -3.164 0.376 18.744 1.00 93.81 84 SER A N 1
ATOM 682 C CA . SER A 1 84 ? -3.330 1.420 19.761 1.00 93.81 84 SER A CA 1
ATOM 683 C C . SER A 1 84 ? -4.783 1.541 20.225 1.00 93.81 84 SER A C 1
ATOM 685 O O . SER A 1 84 ? -5.049 1.563 21.429 1.00 93.81 84 SER A O 1
ATOM 687 N N . PHE A 1 85 ? -5.733 1.547 19.286 1.00 91.94 85 PHE A N 1
ATOM 688 C CA . PHE A 1 85 ? -7.165 1.608 19.576 1.00 91.94 85 PHE A CA 1
ATOM 689 C C . PHE A 1 85 ? -7.641 0.398 20.394 1.00 91.94 85 PHE A C 1
ATOM 691 O O . PHE A 1 85 ? -8.323 0.558 21.412 1.00 91.94 85 PHE A O 1
ATOM 698 N N . LEU A 1 86 ? -7.239 -0.814 20.003 1.00 90.94 86 LEU A N 1
ATOM 699 C CA . LEU A 1 86 ? -7.557 -2.040 20.738 1.00 90.94 86 LEU A CA 1
ATOM 700 C C . LEU A 1 86 ? -6.905 -2.052 22.127 1.00 90.94 86 LEU A C 1
ATOM 702 O O . LEU A 1 86 ? -7.563 -2.399 23.106 1.00 90.94 86 LEU A O 1
ATOM 706 N N . SER A 1 87 ? -5.652 -1.608 22.244 1.00 91.56 87 SER A N 1
ATOM 707 C CA . SER A 1 87 ? -4.938 -1.543 23.527 1.00 91.56 87 SER A CA 1
ATOM 708 C C . SER A 1 87 ? -5.602 -0.578 24.512 1.00 91.56 87 SER A C 1
ATOM 710 O O . SER A 1 87 ? -5.802 -0.926 25.677 1.00 91.56 87 SER A O 1
ATOM 712 N N . ALA A 1 88 ? -5.998 0.613 24.053 1.00 88.75 88 ALA A N 1
ATOM 713 C CA . ALA A 1 88 ? -6.744 1.575 24.867 1.00 88.75 88 ALA A CA 1
ATOM 714 C C . ALA A 1 88 ? -8.088 0.995 25.331 1.00 88.75 88 ALA A C 1
ATOM 716 O O . ALA A 1 88 ? -8.478 1.139 26.488 1.00 88.75 88 ALA A O 1
ATOM 717 N N . THR A 1 89 ? -8.756 0.265 24.440 1.00 86.12 89 THR A N 1
ATOM 718 C CA . THR A 1 89 ? -10.030 -0.398 24.716 1.00 86.12 89 THR A CA 1
ATOM 719 C C . THR A 1 89 ? -9.905 -1.487 25.790 1.00 86.12 89 THR A C 1
ATOM 721 O O . THR A 1 89 ? -10.793 -1.631 26.631 1.00 86.12 89 THR A O 1
ATOM 724 N N . VAL A 1 90 ? -8.814 -2.259 25.777 1.00 83.81 90 VAL A N 1
ATOM 725 C CA . VAL A 1 90 ? -8.534 -3.280 26.799 1.00 83.81 90 VAL A CA 1
ATOM 726 C C . VAL A 1 90 ? -8.231 -2.628 28.148 1.00 83.81 90 VAL A C 1
ATOM 728 O O . VAL A 1 90 ? -8.798 -3.048 29.153 1.00 83.81 90 VAL A O 1
ATOM 731 N N . LYS A 1 91 ? -7.415 -1.565 28.173 1.00 76.06 91 LYS A N 1
ATOM 732 C CA . LYS A 1 91 ? -7.103 -0.822 29.407 1.00 76.06 91 LYS A CA 1
ATOM 733 C C . LYS A 1 91 ? -8.327 -0.165 30.045 1.00 76.06 91 LYS A C 1
ATOM 735 O O . LYS A 1 91 ? -8.392 -0.092 31.259 1.00 76.06 91 LYS A O 1
ATOM 740 N N . GLN A 1 92 ? -9.302 0.282 29.255 1.00 71.12 92 GLN A N 1
ATOM 741 C CA . GLN A 1 92 ? -10.541 0.876 29.772 1.00 71.12 92 GLN A CA 1
ATOM 742 C C . GLN A 1 92 ? -11.486 -0.149 30.436 1.00 71.12 92 GLN A C 1
ATOM 744 O O . GLN A 1 92 ? -12.440 0.241 31.105 1.00 71.12 92 GLN A O 1
ATOM 749 N N . LYS A 1 93 ? -11.271 -1.453 30.217 1.00 59.66 93 LYS A N 1
ATOM 750 C CA . LYS A 1 93 ? -12.070 -2.536 30.816 1.00 59.66 93 LYS A CA 1
ATOM 751 C C . LYS A 1 93 ?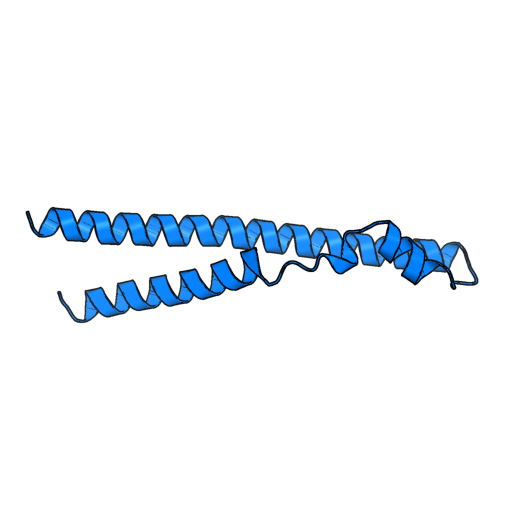 -11.490 -3.100 32.121 1.00 59.66 93 LYS A C 1
ATOM 753 O O . LYS A 1 93 ? -12.183 -3.907 32.740 1.00 59.66 93 LYS A O 1
ATOM 758 N N . GLN A 1 94 ? -10.253 -2.752 32.480 1.00 52.19 94 GLN A N 1
ATOM 759 C CA . GLN A 1 94 ? -9.628 -3.087 33.768 1.00 52.19 94 GLN A CA 1
ATOM 760 C C . GLN A 1 94 ? -9.931 -2.000 34.796 1.00 52.19 94 GLN A C 1
ATOM 762 O O . GLN A 1 94 ? -10.093 -2.374 35.976 1.00 52.19 94 GLN A O 1
#

pLDDT: mean 82.04, std 11.22, range [51.91, 95.62]

Foldseek 3Di:
DDPVLVVVLVVLVVQLCVLVCLLPPVQCPQLQDVVNLCVVLVPDPDPVVSVVSSVVSVVVNVVSVVSNVVSVVSNVVSVVVNVVSVVVVVVVVD

Mean predicted aligned error: 8.37 Å

Secondary structure (DSSP, 8-state):
--HHHHHHHHHHHHHHHHHHHHHHH----GGG-HHHHHHHHTT-S-HHHHHHHHHHHHHHHHHHHHHHHHHHHHHHHHHHHHHHHHHHHHHTT-